Protein AF-A0A7C5QYM7-F1 (afdb_monomer_lite)

Structure (mmCIF, N/CA/C/O backbone):
data_AF-A0A7C5QYM7-F1
#
_entry.id   AF-A0A7C5QYM7-F1
#
loop_
_atom_site.group_PDB
_atom_site.id
_atom_site.type_symbol
_atom_site.label_atom_id
_atom_site.label_alt_id
_atom_site.label_comp_id
_atom_site.label_asym_id
_atom_site.label_entity_id
_atom_site.label_seq_id
_atom_site.pdbx_PDB_ins_code
_atom_site.Cartn_x
_atom_site.Cartn_y
_atom_site.Cartn_z
_atom_site.occupancy
_atom_site.B_iso_or_equiv
_atom_site.auth_seq_id
_atom_site.auth_comp_id
_atom_site.auth_asym_id
_atom_site.auth_atom_id
_atom_site.pdbx_PDB_model_num
ATOM 1 N N . MET A 1 1 ? -25.762 -7.436 34.371 1.00 53.41 1 MET A N 1
ATOM 2 C CA . MET A 1 1 ? -25.347 -8.566 35.235 1.00 53.41 1 MET A CA 1
ATOM 3 C C . MET A 1 1 ? -23.830 -8.642 35.215 1.00 53.41 1 MET A C 1
ATOM 5 O O . MET A 1 1 ? -23.270 -8.597 34.130 1.00 53.41 1 MET A O 1
ATOM 9 N N . ALA A 1 2 ? -23.171 -8.685 36.376 1.00 65.44 2 ALA A N 1
ATOM 10 C CA . ALA A 1 2 ? -21.716 -8.829 36.454 1.00 65.44 2 ALA A CA 1
ATOM 11 C C . ALA A 1 2 ? -21.328 -10.312 36.331 1.00 65.44 2 ALA A C 1
ATOM 13 O O . ALA A 1 2 ? -21.936 -11.159 36.987 1.00 65.44 2 ALA A O 1
ATOM 14 N N . PHE A 1 3 ? -20.347 -10.619 35.482 1.00 76.00 3 PHE A N 1
ATOM 15 C CA . PHE A 1 3 ? -19.825 -11.973 35.302 1.00 76.00 3 PHE A CA 1
ATOM 16 C C . PHE A 1 3 ? -19.138 -12.461 36.588 1.00 76.00 3 PHE A C 1
ATOM 18 O O . PHE A 1 3 ? -18.321 -11.743 37.164 1.00 76.00 3 PHE A O 1
ATOM 25 N N . LYS A 1 4 ? -19.467 -13.679 37.032 1.00 73.94 4 LYS A N 1
ATOM 26 C CA . LYS A 1 4 ? -18.772 -14.387 38.115 1.00 73.94 4 LYS A CA 1
ATOM 27 C C . LYS A 1 4 ? -18.079 -15.608 37.516 1.00 73.94 4 LYS A C 1
ATOM 29 O O . LYS A 1 4 ? -18.754 -16.460 36.950 1.00 73.94 4 LYS A O 1
ATOM 34 N N . SER A 1 5 ? -16.757 -15.660 37.646 1.00 80.38 5 SER A N 1
ATOM 35 C CA . SER A 1 5 ? -15.949 -16.821 37.263 1.00 80.38 5 SER A CA 1
ATOM 36 C C . SER A 1 5 ? -16.177 -17.975 38.244 1.00 80.38 5 SER A C 1
ATOM 38 O O . SER A 1 5 ? -16.282 -17.747 39.450 1.00 80.38 5 SER A O 1
ATOM 40 N N . ASP A 1 6 ? -16.244 -19.195 37.725 1.00 86.31 6 ASP A N 1
ATOM 41 C CA . ASP A 1 6 ? -16.328 -20.459 38.460 1.00 86.31 6 ASP A CA 1
ATOM 42 C C . ASP A 1 6 ? -14.950 -21.072 38.781 1.00 86.31 6 ASP A C 1
ATOM 44 O O . ASP A 1 6 ? -14.873 -22.052 39.525 1.00 86.31 6 ASP A O 1
ATOM 48 N N . LEU A 1 7 ? -13.867 -20.471 38.273 1.00 85.88 7 LEU A N 1
ATOM 49 C CA . LEU A 1 7 ? -12.492 -20.936 38.472 1.00 85.88 7 LEU A CA 1
ATOM 50 C C . LEU A 1 7 ? -12.014 -20.751 39.919 1.00 85.88 7 LEU A C 1
ATOM 52 O O . LEU A 1 7 ? -12.169 -19.685 40.524 1.00 85.88 7 LEU A O 1
ATOM 56 N N . LYS A 1 8 ? -11.354 -21.782 40.451 1.00 84.06 8 LYS A N 1
ATOM 57 C CA . LYS A 1 8 ? -10.744 -21.823 41.786 1.00 84.06 8 LYS A CA 1
ATOM 58 C C . LYS A 1 8 ? -9.221 -21.743 41.685 1.00 84.06 8 LYS A C 1
ATOM 60 O O . LYS A 1 8 ? -8.629 -22.034 40.653 1.00 84.06 8 LYS A O 1
ATOM 65 N N . TYR A 1 9 ? -8.553 -21.406 42.790 1.00 76.06 9 TYR A N 1
ATOM 66 C CA . TYR A 1 9 ? -7.082 -21.352 42.837 1.00 76.06 9 TYR A CA 1
ATOM 67 C C . TYR A 1 9 ? -6.423 -22.699 42.488 1.00 76.06 9 TYR A C 1
ATOM 69 O O . TYR A 1 9 ? -5.344 -22.727 41.911 1.00 76.06 9 TYR A O 1
ATOM 77 N N . SER A 1 10 ? -7.100 -23.816 42.772 1.00 83.19 10 SER A N 1
ATOM 78 C CA . SER A 1 10 ? -6.675 -25.164 42.371 1.00 83.19 10 SER A CA 1
ATOM 79 C C . SER A 1 10 ? -6.637 -25.382 40.856 1.00 83.19 10 SER A C 1
ATOM 81 O O . SER A 1 10 ? -5.934 -26.278 40.398 1.00 83.19 10 SER A O 1
ATOM 83 N N . ASP A 1 11 ? -7.376 -24.577 40.089 1.00 85.25 11 ASP A N 1
ATOM 84 C CA . ASP A 1 11 ? -7.432 -24.654 38.626 1.00 85.25 11 ASP A CA 1
ATOM 85 C C . ASP A 1 11 ? -6.302 -23.831 37.981 1.00 85.25 11 ASP A C 1
ATOM 87 O O . ASP A 1 11 ? -6.016 -23.956 36.788 1.00 85.25 11 ASP A O 1
ATOM 91 N N . VAL A 1 12 ? -5.615 -23.002 38.778 1.00 84.81 12 VAL A N 1
ATOM 92 C CA . VAL A 1 12 ? -4.446 -22.236 38.353 1.00 84.81 12 VAL A CA 1
ATOM 93 C C . VAL A 1 12 ? -3.218 -23.139 38.415 1.00 84.81 12 VAL A C 1
ATOM 95 O O . VAL A 1 12 ? -2.883 -23.709 39.451 1.00 84.81 12 VAL A O 1
ATOM 98 N N . THR A 1 13 ? -2.502 -23.260 37.296 1.00 86.94 13 THR A N 1
ATOM 99 C CA . THR A 1 13 ? -1.224 -23.982 37.276 1.00 86.94 13 THR A CA 1
ATOM 100 C C . THR A 1 13 ? -0.213 -23.257 38.176 1.00 86.94 13 THR A C 1
ATOM 102 O O . THR A 1 13 ? 0.022 -22.069 37.947 1.00 86.94 13 THR A O 1
ATOM 105 N N . PRO A 1 14 ? 0.429 -23.940 39.146 1.00 88.12 14 PRO A N 1
ATOM 106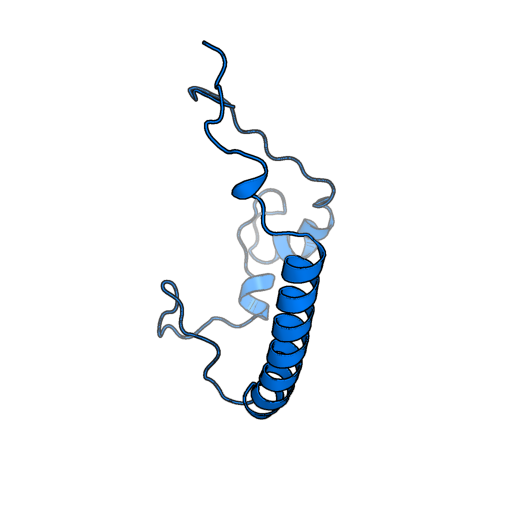 C CA . PRO A 1 14 ? 1.462 -23.331 39.977 1.00 88.12 14 PRO A CA 1
ATOM 107 C C . PRO A 1 14 ? 2.572 -22.697 39.136 1.00 88.12 14 PRO A C 1
ATOM 109 O O . PRO A 1 14 ? 3.040 -23.293 38.162 1.00 88.12 14 PRO A O 1
ATOM 112 N N . GLU A 1 15 ? 3.026 -21.512 39.539 1.00 81.56 15 GLU A N 1
ATOM 113 C CA . GLU A 1 15 ? 3.989 -20.704 38.781 1.00 81.56 15 GLU A CA 1
ATOM 114 C C . GLU A 1 15 ? 5.260 -21.484 38.427 1.00 81.56 15 GLU A C 1
ATOM 116 O O . GLU A 1 15 ? 5.697 -21.473 37.278 1.00 81.56 15 GLU A O 1
ATOM 121 N N . ALA A 1 16 ? 5.805 -22.250 39.375 1.00 85.94 16 ALA A N 1
ATOM 122 C CA . ALA A 1 16 ? 6.988 -23.076 39.144 1.00 85.94 16 ALA A CA 1
ATOM 123 C C . ALA A 1 16 ? 6.781 -24.101 38.012 1.00 85.94 16 ALA A C 1
ATOM 125 O O . ALA A 1 16 ? 7.677 -24.320 37.198 1.00 85.94 16 ALA A O 1
ATOM 126 N N . ILE A 1 17 ? 5.587 -24.694 37.912 1.00 84.94 17 ILE A N 1
ATOM 127 C CA . ILE A 1 17 ? 5.239 -25.649 36.852 1.00 84.94 17 ILE A CA 1
ATOM 128 C C . ILE A 1 17 ? 5.064 -24.918 35.515 1.00 84.94 17 ILE A C 1
ATOM 130 O O . ILE A 1 17 ? 5.519 -25.408 34.480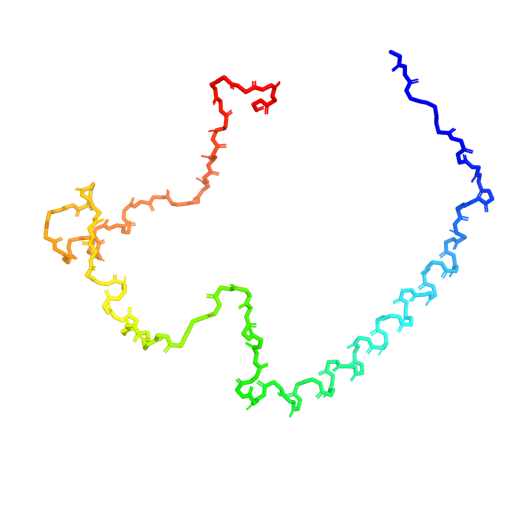 1.00 84.94 17 ILE A O 1
ATOM 134 N N . TYR A 1 18 ? 4.446 -23.735 35.522 1.00 84.75 18 TYR A N 1
ATOM 135 C CA . TYR A 1 18 ? 4.306 -22.894 34.333 1.00 84.75 18 TYR A CA 1
ATOM 136 C C . TYR A 1 18 ? 5.671 -22.452 33.772 1.00 84.75 18 TYR A C 1
ATOM 138 O O . TYR A 1 18 ? 5.934 -22.620 32.578 1.00 84.75 18 TYR A O 1
ATOM 146 N N . MET A 1 19 ? 6.573 -21.974 34.633 1.00 84.25 19 MET A N 1
ATOM 147 C CA . MET A 1 19 ? 7.919 -21.543 34.244 1.00 84.25 19 MET A CA 1
ATOM 148 C C . MET A 1 19 ? 8.765 -22.706 33.715 1.00 84.25 19 MET A C 1
ATOM 150 O O . MET A 1 19 ? 9.431 -22.562 32.690 1.00 84.25 19 MET A O 1
ATOM 154 N N . ASN A 1 20 ? 8.684 -23.885 34.339 1.00 86.44 20 ASN A N 1
ATOM 155 C CA . ASN A 1 20 ? 9.409 -25.077 33.890 1.00 86.44 20 ASN A CA 1
ATOM 156 C C . ASN A 1 20 ? 8.941 -25.531 32.489 1.00 86.44 20 ASN A C 1
ATOM 158 O O . ASN A 1 20 ? 9.753 -25.746 31.589 1.00 86.44 20 ASN A O 1
ATOM 162 N N . ARG A 1 21 ? 7.622 -25.531 32.239 1.00 82.19 21 ARG A N 1
ATOM 163 C CA . ARG A 1 21 ? 7.052 -25.785 30.900 1.00 82.19 21 ARG A CA 1
ATOM 164 C C . ARG A 1 21 ? 7.543 -24.774 29.859 1.00 82.19 21 ARG A C 1
ATOM 166 O O . ARG A 1 21 ? 7.810 -25.153 28.718 1.00 82.19 21 ARG A O 1
ATOM 173 N N . ARG A 1 22 ? 7.694 -23.497 30.231 1.00 78.56 22 ARG A N 1
ATOM 174 C CA . ARG A 1 22 ? 8.194 -22.453 29.323 1.00 78.56 22 ARG A CA 1
ATOM 175 C C . ARG A 1 22 ? 9.670 -22.637 28.981 1.00 78.56 22 ARG A C 1
ATOM 177 O O . ARG A 1 22 ? 10.036 -22.407 27.832 1.00 78.56 22 ARG A O 1
ATOM 184 N N . GLN A 1 23 ? 10.490 -23.089 29.927 1.00 76.50 23 GLN A N 1
ATOM 185 C CA . GLN A 1 23 ? 11.895 -23.410 29.664 1.00 76.50 23 GLN A CA 1
ATOM 186 C C . GLN A 1 23 ? 12.046 -24.610 28.724 1.00 76.50 23 GLN A C 1
ATOM 188 O O . GLN A 1 23 ? 12.857 -24.560 27.803 1.00 76.50 23 GLN A O 1
ATOM 193 N N . ILE A 1 24 ? 11.208 -25.639 28.876 1.00 78.25 24 ILE A N 1
ATOM 194 C CA . ILE A 1 24 ? 11.177 -26.781 27.952 1.00 78.25 24 ILE A CA 1
ATOM 195 C C . ILE A 1 24 ? 10.750 -26.334 26.543 1.00 78.25 24 ILE A C 1
ATOM 197 O O . ILE A 1 24 ? 11.385 -26.718 25.562 1.00 78.25 24 ILE A O 1
A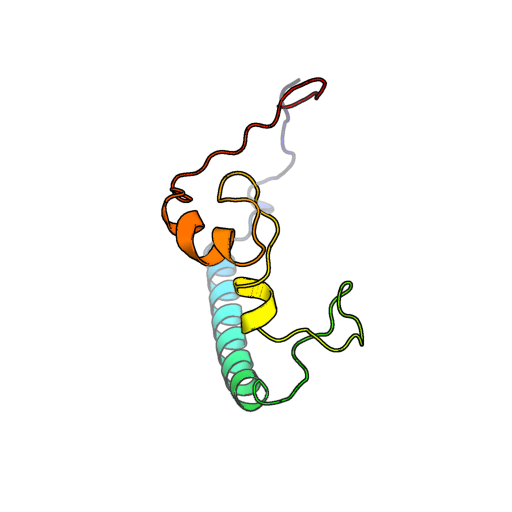TOM 201 N N . MET A 1 25 ? 9.725 -25.480 26.419 1.00 75.31 25 MET A N 1
ATOM 202 C CA . MET A 1 25 ? 9.329 -24.915 25.120 1.00 75.31 25 MET A CA 1
ATOM 203 C C . MET A 1 25 ? 10.418 -24.028 24.503 1.00 75.31 25 MET A C 1
ATOM 205 O O . MET A 1 25 ? 10.615 -24.073 23.293 1.00 75.31 25 MET A O 1
ATOM 209 N N . ALA A 1 26 ? 11.145 -23.251 25.309 1.00 73.12 26 ALA A N 1
ATOM 210 C CA . ALA A 1 26 ? 12.279 -22.460 24.835 1.00 73.12 26 ALA A CA 1
ATOM 211 C C . ALA A 1 26 ? 13.430 -23.355 24.338 1.00 73.12 26 ALA A C 1
ATOM 213 O O . ALA A 1 26 ? 13.978 -23.102 23.267 1.00 73.12 26 ALA A O 1
ATOM 214 N N . GLY A 1 27 ? 13.750 -24.433 25.063 1.00 69.44 27 GLY A N 1
ATOM 215 C CA . GLY A 1 27 ? 14.769 -25.410 24.666 1.00 69.44 27 GLY A CA 1
ATOM 216 C C . GLY A 1 27 ? 14.402 -26.186 23.397 1.00 69.44 27 GLY A C 1
ATOM 217 O O . GLY A 1 27 ? 15.228 -26.320 22.496 1.00 69.44 27 GLY A O 1
ATOM 218 N N . MET A 1 28 ? 13.145 -26.629 23.275 1.00 71.12 28 MET A N 1
ATOM 219 C CA . MET A 1 28 ? 12.641 -27.264 22.051 1.00 71.12 28 MET A CA 1
ATOM 220 C C . MET A 1 28 ? 12.578 -26.286 20.873 1.00 71.12 28 MET A C 1
ATOM 222 O O . MET A 1 28 ? 12.939 -26.654 19.760 1.00 71.12 28 MET A O 1
ATOM 226 N N . GLY A 1 29 ? 12.176 -25.034 21.110 1.00 65.88 29 GLY A N 1
ATOM 227 C CA . GLY A 1 29 ? 12.176 -23.983 20.094 1.00 65.88 29 GLY A CA 1
ATOM 228 C C . GLY A 1 29 ? 13.577 -23.696 19.554 1.00 65.88 29 GLY A C 1
ATOM 229 O O . GLY A 1 29 ? 13.744 -23.584 18.346 1.00 65.88 29 GLY A O 1
ATOM 230 N N . ALA A 1 30 ? 14.595 -23.654 20.418 1.00 64.81 30 ALA A N 1
ATOM 231 C CA . ALA A 1 30 ? 15.986 -23.466 20.004 1.00 64.81 30 ALA A CA 1
ATOM 232 C C . ALA A 1 30 ? 16.527 -24.656 19.188 1.00 64.81 30 ALA A C 1
ATOM 234 O O . ALA A 1 30 ? 17.178 -24.448 18.164 1.00 64.81 30 ALA A O 1
ATOM 235 N N . ALA A 1 31 ? 16.216 -25.894 19.589 1.00 64.12 31 ALA A N 1
ATOM 236 C CA . ALA A 1 31 ? 16.592 -27.090 18.832 1.00 64.12 31 ALA A CA 1
ATOM 237 C C . ALA A 1 31 ? 15.895 -27.145 17.458 1.00 64.12 31 ALA A C 1
ATOM 239 O O . ALA A 1 31 ? 16.544 -27.404 16.445 1.00 64.12 31 ALA A O 1
ATOM 240 N N . ALA A 1 32 ? 14.599 -26.816 17.412 1.00 59.94 32 ALA A N 1
ATOM 241 C CA . ALA A 1 32 ? 13.829 -26.727 16.176 1.00 59.94 32 ALA A CA 1
ATOM 242 C C . ALA A 1 32 ? 14.330 -25.599 15.258 1.00 59.94 32 ALA A C 1
ATOM 244 O O . ALA A 1 32 ? 14.413 -25.798 14.048 1.00 59.94 32 ALA A O 1
ATOM 245 N N . LEU A 1 33 ? 14.725 -24.443 15.808 1.00 59.81 33 LEU A N 1
ATOM 246 C CA . LEU A 1 33 ? 15.315 -23.338 15.044 1.00 59.81 33 LEU A CA 1
ATOM 247 C C . LEU A 1 33 ? 16.682 -23.727 14.460 1.00 59.81 33 LEU A C 1
ATOM 249 O O . LEU A 1 33 ? 16.962 -23.414 13.307 1.00 59.81 33 LEU A O 1
ATOM 253 N N . GLY A 1 34 ? 17.499 -24.470 15.215 1.00 59.44 34 GLY A N 1
ATOM 254 C CA . GLY A 1 34 ? 18.771 -25.023 14.739 1.00 59.44 34 GLY A CA 1
ATOM 255 C C . GLY A 1 34 ? 18.608 -25.983 13.556 1.00 59.44 34 GLY A C 1
ATOM 256 O O . GLY A 1 34 ? 19.387 -25.924 12.608 1.00 59.44 34 GLY A O 1
ATOM 257 N N . THR A 1 35 ? 17.558 -26.813 13.550 1.00 58.72 35 THR A N 1
ATOM 258 C CA . THR A 1 35 ? 17.220 -27.676 12.401 1.00 58.72 35 THR A CA 1
ATOM 259 C C . THR A 1 35 ? 16.520 -26.928 11.262 1.00 58.72 35 THR A C 1
ATOM 261 O O . THR A 1 35 ? 16.732 -27.244 10.090 1.00 58.72 35 THR A O 1
ATOM 264 N N . ALA A 1 36 ? 15.713 -25.912 11.582 1.00 51.72 36 ALA A N 1
ATOM 265 C CA . ALA A 1 36 ? 14.980 -25.116 10.604 1.00 51.72 36 ALA A CA 1
ATOM 266 C C . ALA A 1 36 ? 15.916 -24.194 9.815 1.00 51.72 36 ALA A C 1
ATOM 268 O O . ALA A 1 36 ? 15.791 -24.110 8.603 1.00 51.72 36 ALA A O 1
ATOM 269 N N . LEU A 1 37 ? 16.922 -23.567 10.433 1.00 52.94 37 LEU A N 1
ATOM 270 C CA . LEU A 1 37 ? 17.895 -22.733 9.706 1.00 52.94 37 LEU A CA 1
ATOM 271 C C . LEU A 1 37 ? 18.687 -23.518 8.647 1.00 52.94 37 LEU A C 1
ATOM 273 O O . LEU A 1 37 ? 19.031 -22.951 7.614 1.00 52.94 37 LEU A O 1
ATOM 277 N N . GLY A 1 38 ? 18.893 -24.825 8.841 1.00 52.72 38 GLY A N 1
ATOM 278 C CA . GLY A 1 38 ? 19.461 -25.714 7.819 1.00 52.72 38 GLY A CA 1
ATOM 279 C C . GLY A 1 38 ? 18.504 -26.074 6.671 1.00 52.72 38 GLY A C 1
ATOM 280 O O . GLY A 1 38 ? 18.945 -26.595 5.653 1.00 52.72 38 GLY A O 1
ATOM 281 N N . SER A 1 39 ? 17.205 -25.795 6.810 1.00 51.06 39 SER A N 1
ATOM 282 C CA . SER A 1 39 ? 16.146 -26.133 5.844 1.00 51.06 39 SER A CA 1
ATOM 283 C C . SER A 1 39 ? 15.345 -24.922 5.319 1.00 51.06 39 SER A C 1
ATOM 285 O O . SER A 1 39 ? 14.594 -25.064 4.357 1.00 51.06 39 SER A O 1
ATOM 287 N N . ILE A 1 40 ? 15.563 -23.709 5.849 1.00 51.91 40 ILE A N 1
ATOM 288 C CA . ILE A 1 40 ? 14.961 -22.445 5.368 1.00 51.91 40 ILE A CA 1
ATOM 289 C C . ILE A 1 40 ? 15.574 -21.971 4.029 1.00 51.91 40 ILE A C 1
ATOM 291 O O . ILE A 1 40 ? 15.009 -21.113 3.359 1.00 51.91 40 ILE A O 1
ATOM 295 N N . ALA A 1 41 ? 16.675 -22.572 3.566 1.00 48.72 41 ALA A N 1
ATOM 296 C CA . ALA A 1 41 ? 17.232 -22.323 2.229 1.00 48.72 41 ALA A CA 1
ATOM 297 C C . ALA A 1 41 ? 16.559 -23.149 1.102 1.00 48.72 41 ALA A C 1
ATOM 299 O O . ALA A 1 41 ? 17.095 -23.231 -0.002 1.00 48.72 41 ALA A O 1
ATOM 300 N N . GLY A 1 42 ? 15.412 -23.788 1.364 1.00 49.41 42 GLY A N 1
ATOM 301 C CA . GLY A 1 42 ? 14.610 -24.502 0.364 1.00 49.41 42 GLY A CA 1
ATOM 302 C C . GLY A 1 42 ? 13.350 -23.719 -0.045 1.00 49.41 42 GLY A C 1
ATOM 303 O O . GLY A 1 42 ? 12.784 -23.017 0.792 1.00 49.41 42 GLY A O 1
ATOM 304 N N . PRO A 1 43 ? 12.849 -23.855 -1.291 1.00 48.09 43 PRO A N 1
ATOM 305 C CA . PRO A 1 43 ? 11.753 -23.053 -1.871 1.00 48.09 43 PRO A CA 1
ATOM 306 C C . PRO A 1 43 ? 10.349 -23.335 -1.283 1.00 48.09 43 PRO A C 1
ATOM 308 O O . PRO A 1 43 ? 9.334 -23.117 -1.936 1.00 48.09 43 PRO A O 1
ATOM 311 N N . GLY A 1 44 ? 10.275 -23.837 -0.051 1.00 55.44 44 GLY A N 1
ATOM 312 C CA . GLY A 1 44 ? 9.069 -24.340 0.604 1.00 55.44 44 GLY A CA 1
ATOM 313 C C . GLY A 1 44 ? 8.570 -23.489 1.770 1.00 55.44 44 GLY A C 1
ATOM 314 O O . GLY A 1 44 ? 7.943 -24.034 2.676 1.00 55.44 44 GLY A O 1
ATOM 315 N N . LEU A 1 45 ? 8.817 -22.174 1.784 1.00 53.31 45 LEU A N 1
ATOM 316 C CA . LEU A 1 45 ? 8.101 -21.264 2.687 1.00 53.31 45 LEU A CA 1
ATOM 317 C C . LEU A 1 45 ? 6.654 -21.083 2.192 1.00 53.31 45 LEU A C 1
ATOM 319 O O . LEU A 1 45 ? 6.306 -20.099 1.553 1.00 53.31 45 LEU A O 1
ATOM 323 N N . ALA A 1 46 ? 5.854 -22.108 2.493 1.00 55.62 46 ALA A N 1
ATOM 324 C CA . ALA A 1 46 ? 4.408 -22.126 2.683 1.00 55.62 46 ALA A CA 1
ATOM 325 C C . ALA A 1 46 ? 3.566 -21.337 1.667 1.00 55.62 46 ALA A C 1
ATOM 327 O O . ALA A 1 46 ? 3.204 -20.182 1.896 1.00 55.62 46 ALA A O 1
ATOM 328 N N . ALA A 1 47 ? 3.130 -22.024 0.608 1.00 62.28 47 ALA A N 1
ATOM 329 C CA . ALA A 1 47 ? 1.961 -21.598 -0.148 1.00 62.28 47 ALA A CA 1
ATOM 330 C C . ALA A 1 47 ? 0.748 -21.517 0.805 1.00 62.28 47 ALA A C 1
ATOM 332 O O . ALA A 1 47 ? 0.229 -22.534 1.266 1.00 62.28 47 ALA A O 1
ATOM 333 N N . GLY A 1 48 ? 0.347 -20.301 1.175 1.00 72.12 48 GLY A N 1
ATOM 334 C CA . GLY A 1 48 ? -0.816 -20.048 2.018 1.00 72.12 48 GLY A CA 1
ATOM 335 C C . GLY A 1 48 ? -2.107 -20.071 1.203 1.00 72.12 48 GLY A C 1
ATOM 336 O O . GLY A 1 48 ? -2.090 -20.139 -0.021 1.00 72.12 48 GLY A O 1
ATOM 337 N N . ARG A 1 49 ? -3.256 -19.911 1.870 1.00 84.88 49 ARG A N 1
ATOM 338 C CA . ARG A 1 49 ? -4.589 -19.823 1.226 1.00 84.88 49 ARG A CA 1
ATOM 339 C C . ARG A 1 49 ? -4.730 -18.744 0.133 1.00 84.88 49 ARG A C 1
ATOM 341 O O . ARG A 1 49 ? -5.742 -18.719 -0.554 1.00 84.88 49 ARG A O 1
ATOM 348 N N . TYR A 1 50 ? -3.762 -17.836 0.022 1.00 84.56 50 TYR A N 1
ATOM 349 C CA . TYR A 1 50 ? -3.720 -16.750 -0.961 1.00 84.56 50 TYR A CA 1
ATOM 350 C C . TYR A 1 50 ? -2.580 -16.894 -1.978 1.00 84.56 50 TYR A C 1
ATOM 352 O O . TYR A 1 50 ? -2.354 -15.986 -2.773 1.00 84.56 50 TYR A O 1
ATOM 360 N N . SER A 1 51 ? -1.837 -17.999 -1.946 1.00 86.06 51 SER A N 1
ATOM 361 C CA . SER A 1 51 ? -0.811 -18.281 -2.943 1.00 86.06 51 SER A CA 1
ATOM 362 C C . SER A 1 51 ? -1.466 -18.702 -4.252 1.00 86.06 51 SER A C 1
ATOM 364 O O . SER A 1 51 ? -2.404 -19.497 -4.264 1.00 86.06 51 SER A O 1
ATOM 366 N N . VAL A 1 52 ? -0.970 -18.144 -5.350 1.00 86.44 52 VAL A N 1
ATOM 367 C CA . VAL A 1 52 ? -1.447 -18.412 -6.706 1.00 86.44 52 VAL A CA 1
ATOM 368 C C . VAL A 1 52 ? -0.249 -18.633 -7.620 1.00 86.44 52 VAL A C 1
ATOM 370 O O . VAL A 1 52 ? 0.791 -18.007 -7.429 1.00 86.44 52 VAL A O 1
ATOM 373 N N . ASP A 1 53 ? -0.413 -19.465 -8.647 1.00 88.81 53 ASP A N 1
ATOM 374 C CA . ASP A 1 53 ? 0.651 -19.812 -9.606 1.00 88.81 53 ASP A CA 1
ATOM 375 C C . ASP A 1 53 ? 0.864 -18.736 -10.694 1.00 88.81 53 ASP A C 1
ATOM 377 O O . ASP A 1 53 ? 1.373 -19.002 -11.784 1.00 88.81 53 ASP A O 1
ATOM 381 N N . ALA A 1 54 ?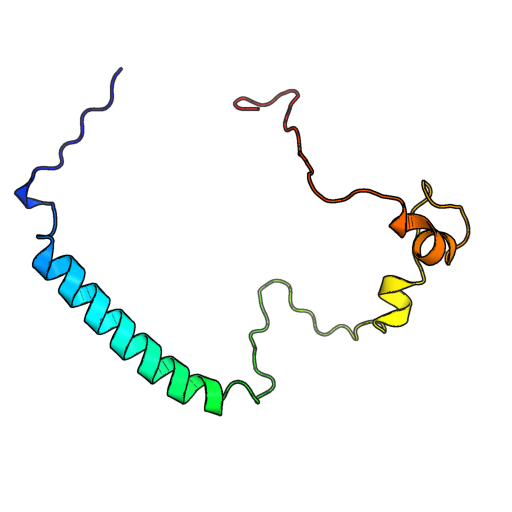 0.449 -17.497 -10.424 1.00 90.06 54 ALA A N 1
ATOM 382 C CA . ALA A 1 54 ? 0.626 -16.383 -11.343 1.00 90.06 54 ALA A CA 1
ATOM 383 C C . ALA A 1 54 ? 2.078 -15.887 -11.316 1.00 90.06 54 ALA A C 1
ATOM 385 O O . ALA A 1 54 ? 2.680 -15.723 -10.254 1.00 90.06 54 ALA A O 1
ATOM 386 N N . LYS A 1 55 ? 2.630 -15.577 -12.495 1.00 94.12 55 LYS A N 1
ATOM 387 C CA . LYS A 1 55 ? 3.939 -14.926 -12.600 1.00 94.12 55 LYS A CA 1
ATOM 388 C C . LYS A 1 55 ? 3.861 -13.521 -11.971 1.00 94.12 55 LYS A C 1
ATOM 390 O O . LYS A 1 55 ? 3.055 -12.718 -12.444 1.00 94.12 55 LYS A O 1
ATOM 395 N N . PRO A 1 56 ? 4.685 -13.193 -10.960 1.00 93.00 56 PRO A N 1
ATOM 396 C CA . PRO A 1 56 ? 4.687 -11.861 -10.369 1.00 93.00 56 PRO A CA 1
ATOM 397 C C . PRO A 1 56 ? 5.273 -10.821 -11.33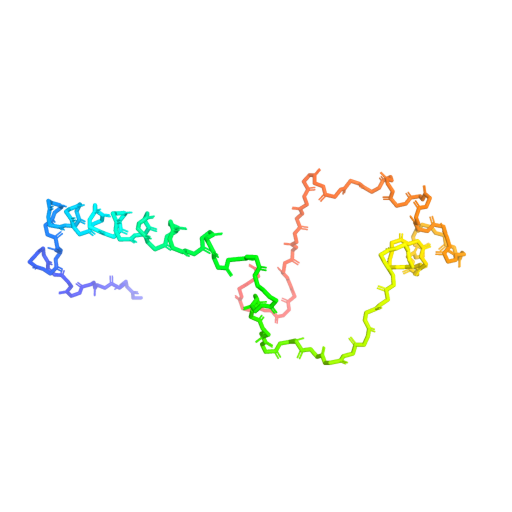5 1.00 93.00 56 PRO A C 1
ATOM 399 O O . PRO A 1 56 ? 6.155 -11.128 -12.144 1.00 93.00 56 PRO A O 1
ATOM 402 N N . ASN A 1 57 ? 4.799 -9.580 -11.217 1.00 96.31 57 ASN A N 1
ATOM 403 C CA . ASN A 1 57 ? 5.429 -8.425 -11.858 1.00 96.31 57 ASN A CA 1
ATOM 404 C C . ASN A 1 57 ? 6.793 -8.121 -11.221 1.00 96.31 57 ASN A C 1
ATOM 406 O O . ASN A 1 57 ? 7.097 -8.589 -10.120 1.00 96.31 57 ASN A O 1
ATOM 410 N N . SER A 1 58 ? 7.610 -7.319 -11.910 1.00 97.88 58 SER A N 1
ATOM 411 C CA . SER A 1 58 ? 8.869 -6.844 -11.339 1.00 97.88 58 SER A CA 1
ATOM 412 C C . SER A 1 58 ? 8.609 -5.908 -10.151 1.00 97.88 58 SER A C 1
ATOM 414 O O . SER A 1 58 ? 7.581 -5.231 -10.080 1.00 97.88 58 SER A O 1
ATOM 416 N N . PHE A 1 59 ? 9.546 -5.859 -9.202 1.00 96.50 59 PHE A N 1
ATOM 417 C CA . PHE A 1 59 ? 9.447 -4.942 -8.064 1.00 96.50 59 PHE A CA 1
ATOM 418 C C . PHE A 1 59 ? 9.472 -3.472 -8.504 1.00 96.50 59 PHE A C 1
ATOM 420 O O . PHE A 1 59 ? 8.775 -2.639 -7.929 1.00 96.50 59 PHE A O 1
ATOM 427 N N . GLU A 1 60 ? 10.243 -3.168 -9.548 1.00 97.56 60 GLU A N 1
ATOM 428 C CA . GLU A 1 60 ? 10.300 -1.841 -10.154 1.00 97.56 60 GLU A CA 1
ATOM 429 C C . GLU A 1 60 ? 8.923 -1.420 -10.675 1.00 97.56 60 GLU A C 1
ATOM 431 O O . GLU A 1 60 ? 8.430 -0.366 -10.284 1.00 97.56 60 GLU A O 1
ATOM 436 N N . ASP A 1 61 ? 8.241 -2.263 -11.454 1.00 98.00 61 ASP A N 1
ATOM 437 C CA . ASP A 1 61 ? 6.902 -1.943 -11.968 1.00 98.00 61 ASP A CA 1
ATOM 438 C C . ASP A 1 61 ? 5.894 -1.733 -10.830 1.00 98.00 61 ASP A C 1
ATOM 440 O O . ASP A 1 61 ? 5.107 -0.786 -10.853 1.00 98.00 61 ASP A O 1
ATOM 444 N N . ILE A 1 62 ? 5.939 -2.591 -9.802 1.00 98.06 62 ILE A N 1
ATOM 445 C CA . ILE A 1 62 ? 5.041 -2.514 -8.638 1.00 98.06 62 ILE A CA 1
ATOM 446 C C . ILE A 1 62 ? 5.206 -1.183 -7.888 1.00 98.06 62 ILE A C 1
ATOM 448 O O . ILE A 1 62 ? 4.224 -0.638 -7.381 1.00 98.06 62 ILE A O 1
ATOM 452 N N . THR A 1 63 ? 6.427 -0.656 -7.816 1.00 97.81 63 THR A N 1
ATOM 453 C CA . THR A 1 63 ? 6.760 0.535 -7.019 1.00 97.81 63 THR A CA 1
ATOM 454 C C . THR A 1 63 ? 6.811 1.835 -7.820 1.00 97.81 63 THR A C 1
ATOM 456 O O . THR A 1 63 ? 6.848 2.904 -7.213 1.00 97.81 63 THR A O 1
ATOM 459 N N . SER A 1 64 ? 6.816 1.763 -9.157 1.00 97.94 64 SER A N 1
ATOM 460 C CA . SER A 1 64 ? 7.014 2.931 -10.027 1.00 97.94 64 SER A CA 1
ATOM 461 C C . SER A 1 64 ? 5.875 3.229 -11.007 1.00 97.94 64 SER A C 1
ATOM 463 O O . SER A 1 64 ? 5.807 4.347 -11.525 1.00 97.94 64 SER A O 1
ATOM 465 N N . TYR A 1 65 ? 4.980 2.267 -11.264 1.00 98.12 65 TYR A N 1
ATOM 466 C CA . TYR A 1 65 ? 3.882 2.398 -12.223 1.00 98.12 65 TYR A CA 1
ATOM 467 C C . TYR A 1 65 ? 2.525 2.307 -11.515 1.00 98.12 65 TYR A C 1
ATOM 469 O O . TYR A 1 65 ? 1.886 1.255 -11.454 1.00 98.12 65 TYR A O 1
ATOM 477 N N . ASN A 1 66 ? 2.063 3.426 -10.954 1.00 98.56 66 ASN A N 1
ATOM 478 C CA . ASN A 1 66 ? 0.927 3.444 -10.031 1.00 98.56 66 ASN A CA 1
ATOM 479 C C . ASN A 1 66 ? -0.143 4.468 -10.438 1.00 98.56 66 ASN A C 1
ATOM 481 O O . ASN A 1 66 ? 0.114 5.425 -11.164 1.00 98.56 66 ASN A O 1
ATOM 485 N N . ASN A 1 67 ? -1.363 4.277 -9.931 1.00 98.44 67 ASN A N 1
ATOM 486 C CA . ASN A 1 67 ? -2.401 5.306 -9.921 1.00 98.44 67 ASN A CA 1
ATOM 487 C C . ASN A 1 67 ? -2.603 5.756 -8.473 1.00 98.44 67 ASN A C 1
ATOM 489 O O . ASN A 1 67 ? -3.222 5.038 -7.692 1.00 98.44 67 ASN A O 1
ATOM 493 N N . PHE A 1 68 ? -2.075 6.929 -8.132 1.00 98.31 68 PHE A N 1
ATOM 494 C CA . PHE A 1 68 ? -2.309 7.590 -6.851 1.00 98.31 68 PHE A CA 1
ATOM 495 C C . PHE A 1 68 ? -2.509 9.082 -7.139 1.00 98.31 68 PHE A C 1
ATOM 497 O O . PHE A 1 68 ? -1.549 9.844 -7.233 1.00 98.31 68 PHE A O 1
ATOM 504 N N . TYR A 1 69 ? -3.761 9.464 -7.394 1.00 97.88 69 TYR A N 1
ATOM 505 C CA . TYR A 1 69 ? -4.107 10.733 -8.043 1.00 97.88 69 TYR A CA 1
ATOM 506 C C . TYR A 1 69 ? -3.783 11.969 -7.205 1.00 97.88 69 TYR A C 1
ATOM 508 O O . TYR A 1 69 ? -3.467 13.024 -7.754 1.00 97.88 69 TYR A O 1
ATOM 516 N N . GLU A 1 70 ? -3.788 11.820 -5.886 1.00 98.12 70 GLU A N 1
ATOM 517 C CA . GLU A 1 70 ? -3.336 12.809 -4.912 1.00 98.12 70 GLU A CA 1
ATOM 518 C C . GLU A 1 70 ? -1.877 13.234 -5.149 1.00 98.12 70 GLU A C 1
ATOM 520 O O . GLU A 1 70 ? -1.485 14.336 -4.772 1.00 98.12 70 GLU A O 1
ATOM 525 N N . PHE A 1 71 ? -1.096 12.388 -5.826 1.00 98.38 71 PHE A N 1
ATOM 526 C CA . PHE A 1 71 ? 0.303 12.615 -6.170 1.00 98.38 71 PHE A CA 1
ATOM 527 C C . PHE A 1 71 ? 0.538 12.784 -7.673 1.00 98.38 71 PHE A C 1
ATOM 529 O O . PHE A 1 71 ? 1.679 12.702 -8.101 1.00 98.38 71 PHE A O 1
ATOM 536 N N . GLY A 1 72 ? -0.498 13.036 -8.478 1.00 97.94 72 GLY A N 1
ATOM 537 C CA . GLY A 1 72 ? -0.370 13.314 -9.913 1.00 97.94 72 GLY A CA 1
ATOM 538 C C . GLY A 1 72 ? -1.148 12.353 -10.810 1.00 97.94 72 GLY A C 1
ATOM 539 O O . GLY A 1 72 ? -1.772 11.397 -10.361 1.00 97.94 72 GLY A O 1
ATOM 540 N N . THR A 1 73 ? -1.154 12.635 -12.113 1.00 97.81 73 THR A N 1
ATOM 541 C CA . THR A 1 73 ? -2.002 11.914 -13.086 1.00 97.81 73 THR A CA 1
ATOM 542 C C . THR A 1 73 ? -1.211 10.995 -14.014 1.00 97.81 73 THR A C 1
ATOM 544 O O . THR A 1 73 ? -1.790 10.070 -14.594 1.00 97.81 73 THR A O 1
ATOM 547 N N . SER A 1 74 ? 0.104 11.201 -14.143 1.00 98.00 74 SER A N 1
ATOM 548 C CA . SER A 1 74 ? 0.980 10.265 -14.843 1.00 98.00 74 SER A CA 1
ATOM 549 C C . SER A 1 74 ? 1.296 9.060 -13.960 1.00 98.00 74 SER A C 1
ATOM 551 O O . SER A 1 74 ? 1.356 9.150 -12.736 1.00 98.00 74 SER A O 1
ATOM 553 N N . LYS A 1 75 ? 1.566 7.916 -14.594 1.00 98.25 75 LYS A N 1
ATOM 554 C CA . LYS A 1 75 ? 1.847 6.641 -13.911 1.00 98.25 75 LYS A CA 1
ATOM 555 C C . LYS A 1 75 ? 3.094 6.678 -13.032 1.00 98.25 75 LYS A C 1
ATOM 557 O O . LYS A 1 75 ? 3.187 5.916 -12.080 1.00 98.25 75 LYS A O 1
ATOM 562 N N . THR A 1 76 ? 4.028 7.572 -13.351 1.00 98.31 76 THR A N 1
ATOM 563 C CA . THR A 1 76 ? 5.291 7.744 -12.621 1.00 98.31 76 THR A CA 1
ATOM 564 C C . THR A 1 76 ? 5.225 8.806 -11.528 1.00 98.31 76 THR A C 1
ATOM 566 O O . THR A 1 76 ? 6.193 8.976 -10.793 1.00 98.31 76 THR A O 1
ATOM 569 N N . ASP A 1 77 ? 4.145 9.588 -11.464 1.00 98.50 77 ASP A N 1
ATOM 570 C CA . ASP A 1 77 ? 4.048 10.704 -10.518 1.00 98.50 77 ASP A CA 1
ATOM 571 C C . ASP A 1 77 ? 3.980 10.225 -9.056 1.00 98.50 77 ASP A C 1
ATOM 573 O O . ASP A 1 77 ? 4.729 10.765 -8.237 1.00 98.50 77 ASP A O 1
ATOM 577 N N . PRO A 1 78 ? 3.232 9.15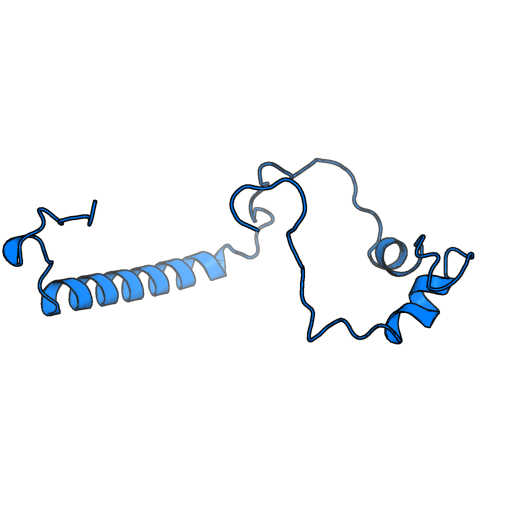4 -8.708 1.00 98.62 78 PRO A N 1
ATOM 578 C CA . PRO A 1 78 ? 3.225 8.631 -7.342 1.00 98.62 78 PRO A CA 1
ATOM 579 C C . PRO A 1 78 ? 4.622 8.291 -6.820 1.00 98.62 78 PRO A C 1
ATOM 581 O O . PRO A 1 78 ? 4.981 8.691 -5.717 1.00 98.62 78 PRO A O 1
ATOM 584 N N . ALA A 1 79 ? 5.452 7.638 -7.635 1.00 98.25 79 ALA A N 1
ATOM 585 C CA . ALA A 1 79 ? 6.812 7.265 -7.254 1.00 98.25 79 ALA A CA 1
ATOM 586 C C . ALA A 1 79 ? 7.716 8.478 -6.971 1.00 98.25 79 ALA A C 1
ATOM 588 O O . ALA A 1 79 ? 8.641 8.390 -6.167 1.00 98.25 79 ALA A O 1
ATOM 589 N N . LYS A 1 80 ? 7.446 9.621 -7.615 1.00 98.31 80 LYS A N 1
ATOM 590 C CA . LYS A 1 80 ? 8.204 10.865 -7.425 1.00 98.31 80 LYS A CA 1
ATOM 591 C C . LYS A 1 80 ? 7.733 11.660 -6.211 1.00 98.31 80 LYS A C 1
ATOM 593 O O . LYS A 1 80 ? 8.558 12.286 -5.552 1.00 98.31 80 LYS A O 1
ATOM 598 N N . TYR A 1 81 ? 6.426 11.676 -5.942 1.00 98.50 81 TYR A N 1
ATOM 599 C CA . TYR A 1 81 ? 5.825 12.649 -5.023 1.00 98.50 81 TYR A CA 1
ATOM 600 C C . TYR A 1 81 ? 5.225 12.043 -3.746 1.00 98.50 81 TYR A C 1
ATOM 602 O O . TYR A 1 81 ? 5.085 12.764 -2.758 1.00 98.50 81 TYR A O 1
ATOM 610 N N . ALA A 1 82 ? 4.930 10.737 -3.699 1.00 98.00 82 ALA A N 1
ATOM 611 C CA . ALA A 1 82 ? 4.292 10.103 -2.536 1.00 98.00 82 ALA A CA 1
ATOM 612 C C . ALA A 1 82 ? 5.148 10.140 -1.257 1.00 98.00 82 ALA A C 1
ATOM 614 O O . ALA A 1 82 ? 4.612 10.008 -0.160 1.00 98.00 82 ALA A O 1
ATOM 615 N N . GLY A 1 83 ? 6.459 10.389 -1.371 1.00 97.25 83 GLY A N 1
ATOM 616 C CA . GLY A 1 83 ? 7.347 10.586 -0.219 1.00 97.25 83 GLY A CA 1
ATOM 617 C C . GLY A 1 83 ? 7.000 11.803 0.651 1.00 97.25 83 GLY A C 1
ATOM 618 O O . GLY A 1 83 ? 7.484 11.899 1.774 1.00 97.25 83 GLY A O 1
ATOM 619 N N . ALA A 1 84 ? 6.152 12.717 0.168 1.00 97.38 84 ALA A N 1
ATOM 620 C CA . ALA A 1 84 ? 5.630 13.827 0.965 1.00 97.38 84 ALA A CA 1
ATOM 621 C C . ALA A 1 84 ? 4.543 13.400 1.975 1.00 97.38 84 ALA A C 1
ATOM 623 O O . ALA A 1 84 ? 4.177 14.190 2.845 1.00 97.38 84 ALA A O 1
ATOM 624 N N . LEU A 1 85 ? 4.009 12.176 1.867 1.00 98.00 85 LEU A N 1
ATOM 625 C CA . LEU A 1 85 ? 3.001 11.654 2.785 1.00 98.00 85 LEU A CA 1
ATOM 626 C C . LEU A 1 85 ? 3.642 11.186 4.094 1.00 98.00 85 LEU A C 1
ATOM 628 O O . LEU A 1 85 ? 4.393 10.211 4.120 1.00 98.00 85 LEU A O 1
ATOM 632 N N . THR A 1 86 ? 3.267 11.811 5.207 1.00 97.69 86 THR A N 1
ATOM 633 C CA . THR A 1 86 ? 3.559 11.267 6.537 1.00 97.69 86 THR A CA 1
ATOM 634 C C . THR A 1 86 ? 2.675 10.049 6.789 1.00 97.69 86 THR A C 1
ATOM 636 O O . THR A 1 86 ? 1.458 10.174 6.909 1.00 97.69 86 THR A O 1
ATOM 639 N N . THR A 1 87 ? 3.287 8.869 6.865 1.00 97.50 87 THR A N 1
ATOM 640 C CA . THR A 1 87 ? 2.591 7.584 7.062 1.00 97.50 87 THR A CA 1
ATOM 641 C C . THR A 1 87 ? 2.649 7.068 8.503 1.00 97.50 87 THR A C 1
ATOM 643 O O . THR A 1 87 ? 1.967 6.098 8.821 1.00 97.50 87 THR A O 1
ATOM 646 N N . ASP A 1 88 ? 3.424 7.718 9.377 1.00 96.81 88 ASP A N 1
ATOM 647 C CA . ASP A 1 88 ? 3.594 7.364 10.791 1.00 96.81 88 ASP A CA 1
ATOM 648 C C . ASP A 1 88 ? 3.855 8.643 11.621 1.00 96.81 88 ASP A C 1
ATOM 650 O O . ASP A 1 88 ? 4.747 9.417 11.251 1.00 96.81 88 ASP A O 1
ATOM 654 N N . PRO A 1 89 ? 3.092 8.920 12.702 1.00 97.00 89 PRO A N 1
ATOM 655 C CA . PRO A 1 89 ? 1.953 8.158 13.230 1.00 97.00 89 PRO A CA 1
ATOM 656 C C . PRO A 1 89 ? 0.715 8.222 12.336 1.00 97.00 89 PRO A C 1
ATOM 658 O O . PRO A 1 89 ? 0.424 9.246 11.720 1.00 97.00 89 PRO A O 1
ATOM 661 N N . TRP A 1 90 ? -0.057 7.135 12.325 1.00 97.88 90 TRP A N 1
ATOM 662 C CA . TRP A 1 90 ? -1.340 7.064 11.630 1.00 97.88 90 TRP A CA 1
ATOM 663 C C . TRP A 1 90 ? -2.448 6.530 12.539 1.00 97.88 90 TRP A C 1
ATOM 665 O O . TRP A 1 90 ? -2.201 5.753 13.461 1.00 97.88 90 TRP A O 1
ATOM 675 N N . SER A 1 91 ? -3.687 6.941 12.270 1.00 97.06 91 SER A N 1
ATOM 676 C CA . SER A 1 91 ? -4.878 6.474 12.978 1.00 97.06 91 SER A CA 1
ATOM 677 C C . SER A 1 91 ? -5.971 6.098 11.986 1.00 97.06 91 SER A C 1
ATOM 679 O O . SER A 1 91 ? -6.205 6.799 11.002 1.00 97.06 91 SER A O 1
ATOM 681 N N . VAL A 1 92 ? -6.651 4.985 12.256 1.00 96.75 92 VAL A N 1
ATOM 682 C CA . VAL A 1 92 ? -7.823 4.535 11.500 1.00 96.75 92 VAL A CA 1
ATOM 683 C C . VAL A 1 92 ? -9.036 4.655 12.411 1.00 96.75 92 VAL A C 1
ATOM 685 O O . VAL A 1 92 ? -9.057 4.075 13.494 1.00 96.75 92 VAL A O 1
ATOM 688 N N . LYS A 1 93 ? -10.053 5.398 11.967 1.00 96.94 93 LYS A N 1
ATOM 689 C CA . LYS A 1 93 ? -11.328 5.529 12.677 1.00 96.94 93 LYS A CA 1
ATOM 690 C C . LYS A 1 93 ? -12.354 4.568 12.076 1.00 96.94 93 LYS A C 1
ATOM 692 O O . LYS A 1 93 ? -12.627 4.649 10.881 1.00 96.94 93 LYS A O 1
ATOM 697 N N . VAL A 1 94 ? -12.937 3.708 12.907 1.00 97.12 94 VAL A N 1
ATOM 698 C CA . VAL A 1 94 ? -14.120 2.908 12.565 1.00 97.12 94 VAL A CA 1
ATOM 699 C C . VAL A 1 94 ? -15.340 3.624 13.150 1.00 97.12 94 VAL A C 1
ATOM 701 O O . VAL A 1 94 ? -15.327 4.026 14.305 1.00 97.12 94 VAL A O 1
ATOM 704 N N . ASP A 1 95 ? -16.348 3.905 12.326 1.00 96.75 95 ASP A N 1
ATOM 705 C CA . ASP A 1 95 ? -17.529 4.691 12.712 1.00 96.75 95 ASP A CA 1
ATOM 706 C C . ASP A 1 95 ? -18.695 4.404 11.744 1.00 96.75 95 ASP A C 1
ATOM 708 O O . ASP A 1 95 ? -18.546 3.639 10.787 1.00 96.75 95 ASP A O 1
ATOM 712 N N . GLY A 1 96 ? -19.850 5.029 11.963 1.00 96.44 96 GLY A N 1
ATOM 713 C CA . GLY A 1 96 ? -21.057 4.867 11.158 1.00 96.44 96 GLY A CA 1
ATOM 714 C C . GLY A 1 96 ? -22.073 3.951 11.835 1.00 96.44 96 GLY A C 1
ATOM 715 O O . GLY A 1 96 ? -22.239 3.977 13.051 1.00 96.44 96 GLY A O 1
ATOM 716 N N . LEU A 1 97 ? -22.799 3.156 11.048 1.00 95.12 97 LEU A N 1
ATOM 717 C CA . LEU A 1 97 ? -23.850 2.281 11.570 1.00 95.12 97 LEU A CA 1
ATOM 718 C C . LEU A 1 97 ? -23.261 0.947 12.063 1.00 95.12 97 LEU A C 1
ATOM 720 O O . LEU A 1 97 ? -23.437 -0.093 11.429 1.00 95.12 97 LEU A O 1
ATOM 724 N N . VAL A 1 98 ? -22.524 1.004 13.176 1.00 96.69 98 VAL A N 1
ATOM 725 C CA . VAL A 1 98 ? -21.869 -0.142 13.830 1.00 96.69 98 VAL A CA 1
ATOM 726 C C . VAL A 1 98 ? -22.136 -0.144 15.339 1.00 96.69 98 VAL A C 1
ATOM 728 O O . VAL A 1 98 ? -22.237 0.912 15.957 1.00 96.69 98 VAL A O 1
ATOM 731 N N . ASP A 1 99 ? -22.221 -1.328 15.953 1.00 95.06 99 ASP A N 1
ATOM 732 C CA . ASP A 1 99 ? -22.554 -1.459 17.385 1.00 95.06 99 ASP A CA 1
ATOM 733 C C . ASP A 1 99 ? -21.415 -1.031 18.327 1.00 95.06 99 ASP A C 1
ATOM 735 O O . ASP A 1 99 ? -21.655 -0.629 19.467 1.00 95.06 99 ASP A O 1
ATOM 739 N N . LYS A 1 100 ? -20.162 -1.180 17.879 1.00 93.81 100 LYS A N 1
ATOM 740 C CA . LYS A 1 100 ? -18.940 -0.887 18.644 1.00 93.81 100 LYS A CA 1
ATOM 741 C C . LYS A 1 100 ? -17.915 -0.199 17.734 1.00 93.81 100 LYS A C 1
ATOM 743 O O . LYS A 1 100 ? -17.074 -0.904 17.172 1.00 93.81 100 LYS A O 1
ATOM 748 N N . PRO A 1 101 ? -18.050 1.117 17.526 1.00 87.69 101 PRO A N 1
ATOM 749 C CA . PRO A 1 101 ? -17.091 1.900 16.751 1.00 87.69 101 PRO A CA 1
ATOM 750 C C . PRO A 1 101 ? -15.713 1.943 17.426 1.00 87.69 101 PRO A C 1
ATOM 752 O O . PRO A 1 101 ? -15.665 1.980 18.680 1.00 87.69 101 PRO A O 1
#

Radius of gyration: 25.39 Å; chains: 1; bounding box: 45×42×58 Å

Foldseek 3Di:
DDDDDPDDPVNDDPPVRVVVVVVVVVVVVVVVVVVVVVVVPDPPPDPDPPRDPDDDDDPCCVQQQDDDPVQHDHRRRCNVGVVVDDPPPDDDDDDDPDPPD

Sequence (101 aa):
MAFKSDLKYSDVTPEAIYMNRRQIMAGMGAAALGTALGSIAGPGLAAGRYSVDAKPNSFEDITSYNNFYEFGTSKTDPAKYAGALTTDPWSVKVDGLVDKP

pLDDT: mean 83.62, std 16.07, range [48.09, 98.62]

Secondary structure (DSSP, 8-state):
--------GGGSPPHHHHHHHHHHHHHHHHHHHHHHHTTTTSS-S---TT---PPPPPHHHHHHS---GGG-SSTTHHHHHGGGS--SS------SS-S--